Protein AF-A0A660R080-F1 (afdb_monomer)

Radius of gyration: 17.7 Å; Cα contacts (8 Å, |Δi|>4): 284; chains: 1; bounding box: 42×31×56 Å

Nearest PDB structures (foldseek):
  6bxg-assembly1_A  TM=9.290E-01  e=2.307E-07  Vibrio cholerae O1 biovar El Tor str. N16961
  6iqr-assembly1_A  TM=6.187E-01  e=1.259E-06  Escherichia coli K-12
  5wql-assembly2_C  TM=5.593E-01  e=8.637E-07  Escherichia coli K-12
  5wql-assembly1_D  TM=5.678E-01  e=1.043E-06  Escherichia coli K-12
  6iqr-assembly2_B  TM=6.204E-01  e=3.443E-06  Escherichia coli K-12

Solvent-accessible surface area (backbone atoms only — not comparable to full-atom values): 8749 Å² total; per-residue (Å²): 120,71,96,73,52,88,49,67,72,56,44,54,50,51,39,40,58,57,19,55,61,34,85,80,46,54,66,67,52,45,54,54,29,71,68,46,90,48,69,70,58,23,50,47,22,50,52,28,29,37,77,49,46,76,36,15,43,34,62,46,69,45,70,54,97,84,32,32,38,25,29,69,41,64,40,80,57,2,29,41,47,69,59,72,78,66,55,67,66,29,28,42,50,25,35,34,45,85,87,71,50,74,48,72,32,65,73,52,56,66,73,58,51,50,57,68,57,28,60,64,68,76,42,62,34,32,35,34,31,36,40,69,53,94,54,94,89,50,74,68,47,75,49,78,44,74,30,49,22,26,41,41,61,66,78,78,82,129

Sequence (158 aa):
MLNEENDPAKRMNLIRVMGRNVRIDTLSTLDWAMGMEDPEEQRAALDAINQNALVGIGARIQTDETGLPKIVDTTILSAIASTGMAEPGDYISGMVNSDGSTTYFKDLPVRQIVQFLHGQPGTEIRLLMERAPTEGDTEPYSFDVPVLRSMIIMQPPF

Structure (mmCIF, N/CA/C/O backbone):
data_AF-A0A660R080-F1
#
_entry.id   AF-A0A660R080-F1
#
loop_
_atom_site.group_PDB
_atom_site.id
_atom_site.type_symbol
_atom_site.label_atom_id
_atom_site.label_alt_id
_atom_site.label_comp_id
_atom_site.label_asym_id
_atom_site.label_entity_id
_atom_site.label_seq_id
_atom_site.pdbx_PDB_ins_code
_atom_site.Cartn_x
_atom_site.Cartn_y
_atom_site.Cartn_z
_atom_site.occupancy
_atom_site.B_iso_or_equiv
_atom_site.auth_seq_id
_atom_site.auth_comp_id
_atom_site.auth_asym_id
_atom_site.auth_atom_id
_atom_site.pdbx_PDB_model_num
ATOM 1 N N . MET A 1 1 ? 20.375 -18.360 -16.690 1.00 54.34 1 MET A N 1
ATOM 2 C CA . MET A 1 1 ? 19.232 -17.872 -17.501 1.00 54.34 1 MET A CA 1
ATOM 3 C C . MET A 1 1 ? 19.341 -16.406 -17.924 1.00 54.34 1 MET A C 1
ATOM 5 O O . MET A 1 1 ? 19.268 -16.191 -19.120 1.00 54.34 1 MET A O 1
ATOM 9 N N . LEU A 1 2 ? 19.525 -15.409 -17.041 1.00 54.91 2 LEU A N 1
ATOM 10 C CA . LEU A 1 2 ? 19.816 -14.017 -17.472 1.00 54.91 2 LEU A CA 1
ATOM 11 C C . LEU A 1 2 ? 21.316 -13.761 -17.684 1.00 54.91 2 LEU A C 1
ATOM 13 O O . LEU A 1 2 ? 21.703 -13.252 -18.727 1.00 54.91 2 LEU A O 1
ATOM 17 N N . ASN A 1 3 ? 22.161 -14.239 -16.765 1.00 54.25 3 ASN A N 1
ATOM 18 C CA . ASN A 1 3 ? 23.625 -14.062 -16.813 1.00 54.25 3 ASN A CA 1
ATOM 19 C C . ASN A 1 3 ? 24.344 -14.858 -17.924 1.00 54.25 3 ASN A C 1
ATOM 21 O O . ASN A 1 3 ? 25.564 -14.806 -18.022 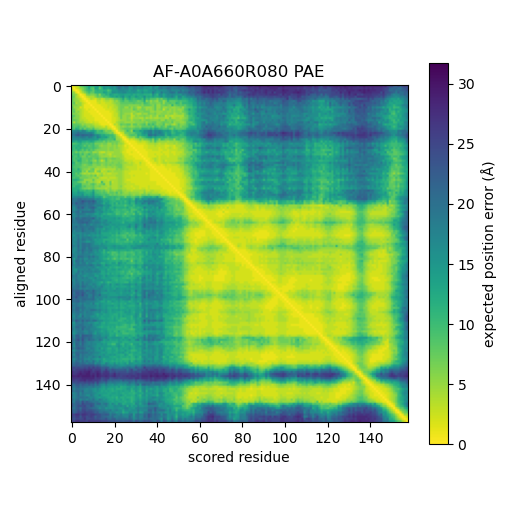1.00 54.25 3 ASN A O 1
ATOM 25 N N . GLU A 1 4 ? 23.613 -15.627 -18.731 1.00 60.22 4 GLU A N 1
ATOM 26 C CA . GLU A 1 4 ? 24.164 -16.462 -19.812 1.00 60.22 4 GLU A CA 1
ATOM 27 C C . GLU A 1 4 ? 23.803 -15.926 -21.207 1.0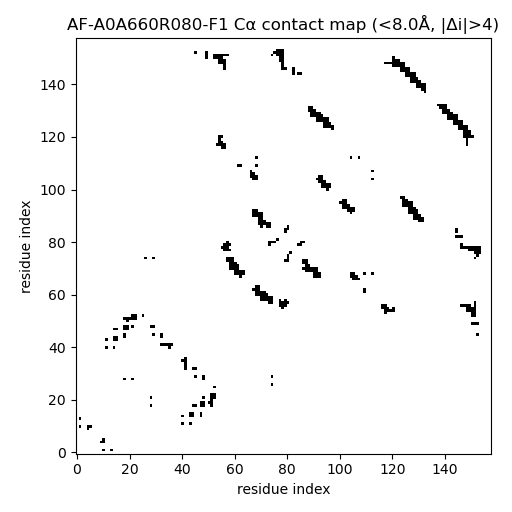0 60.22 4 GLU A C 1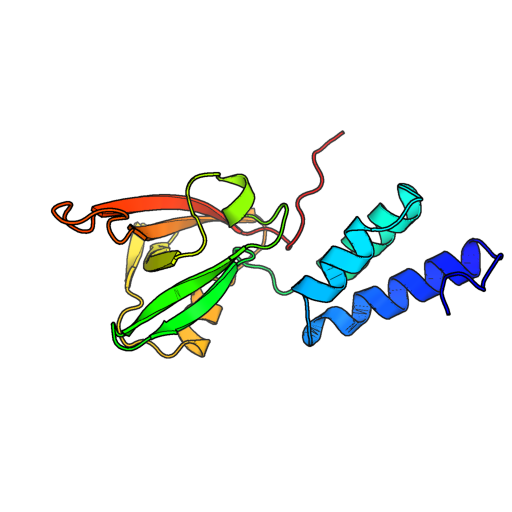
ATOM 29 O O . GLU A 1 4 ? 24.328 -16.419 -22.204 1.00 60.22 4 GLU A O 1
ATOM 34 N N . GLU A 1 5 ? 22.912 -14.931 -21.293 1.00 66.94 5 GLU A N 1
ATOM 35 C CA . GLU A 1 5 ? 22.494 -14.325 -22.557 1.00 66.94 5 GLU A CA 1
ATOM 36 C C . GLU A 1 5 ? 23.274 -13.027 -22.782 1.00 66.94 5 GLU A C 1
ATOM 38 O O . GLU A 1 5 ? 23.113 -12.058 -22.047 1.00 66.94 5 GLU A O 1
ATOM 43 N N . ASN A 1 6 ? 24.139 -13.013 -23.796 1.00 73.50 6 ASN A N 1
ATOM 44 C CA . ASN A 1 6 ? 24.990 -11.863 -24.117 1.00 73.50 6 ASN A CA 1
ATOM 45 C C . ASN A 1 6 ? 24.364 -10.939 -25.172 1.00 73.50 6 ASN A C 1
ATOM 47 O O . ASN A 1 6 ? 24.914 -9.876 -25.448 1.00 73.50 6 ASN A O 1
ATOM 51 N N . ASP A 1 7 ? 23.241 -11.336 -25.779 1.00 81.25 7 ASP A N 1
ATOM 52 C CA . ASP A 1 7 ? 22.499 -10.511 -26.730 1.00 81.25 7 ASP A CA 1
ATOM 53 C C . ASP A 1 7 ? 21.581 -9.519 -25.981 1.00 81.25 7 ASP A C 1
ATOM 55 O O . ASP A 1 7 ? 20.610 -9.947 -25.339 1.00 81.25 7 ASP A O 1
ATOM 59 N N . PRO A 1 8 ? 21.828 -8.196 -26.083 1.00 77.12 8 PRO A N 1
ATOM 60 C CA . PRO A 1 8 ? 21.035 -7.181 -25.387 1.00 77.12 8 PRO A CA 1
ATOM 61 C C . PRO A 1 8 ? 19.542 -7.235 -25.736 1.00 77.12 8 PRO A C 1
ATOM 63 O O . PRO A 1 8 ? 18.684 -7.032 -24.876 1.00 77.12 8 PRO A O 1
ATOM 66 N N . ALA A 1 9 ? 19.198 -7.561 -26.987 1.00 78.88 9 ALA A N 1
ATOM 67 C CA . ALA A 1 9 ? 17.805 -7.612 -27.421 1.00 78.88 9 ALA A CA 1
ATOM 68 C C . ALA A 1 9 ? 17.067 -8.817 -26.815 1.00 78.88 9 ALA A C 1
ATOM 70 O O . ALA A 1 9 ? 15.889 -8.718 -26.451 1.00 78.88 9 ALA A O 1
ATOM 71 N N . LYS A 1 10 ? 17.754 -9.955 -26.665 1.00 79.44 10 LYS A N 1
ATOM 72 C CA . LYS A 1 10 ? 17.184 -11.155 -26.034 1.00 79.44 10 LYS A CA 1
ATOM 73 C C . LYS A 1 10 ? 17.083 -11.013 -24.521 1.00 79.44 10 LYS A C 1
ATOM 75 O O . LYS A 1 10 ? 16.047 -11.389 -23.971 1.00 79.44 10 LYS A O 1
ATOM 80 N N . ARG A 1 11 ? 18.088 -10.415 -23.870 1.00 78.38 11 ARG A N 1
ATOM 81 C CA . ARG A 1 11 ? 18.036 -10.036 -22.447 1.00 78.38 11 ARG A CA 1
ATOM 82 C C . ARG A 1 11 ? 16.823 -9.163 -22.149 1.00 78.38 11 ARG A C 1
ATOM 84 O O . ARG A 1 11 ? 16.002 -9.520 -21.307 1.00 78.38 11 ARG A O 1
ATOM 91 N N . MET A 1 12 ? 16.628 -8.105 -22.932 1.00 74.38 12 MET A N 1
ATOM 92 C CA . MET A 1 12 ? 15.484 -7.202 -22.796 1.00 74.38 12 MET A CA 1
ATOM 93 C C . MET A 1 12 ? 14.135 -7.924 -22.955 1.00 74.38 12 MET A C 1
ATOM 95 O O . MET A 1 12 ? 13.175 -7.657 -22.229 1.00 74.38 12 MET A O 1
ATOM 99 N N . ASN A 1 13 ? 14.040 -8.873 -23.890 1.00 78.94 13 ASN A N 1
ATOM 100 C CA . ASN A 1 13 ? 12.820 -9.656 -24.073 1.00 78.94 13 ASN A CA 1
ATOM 101 C C . ASN A 1 13 ? 12.561 -10.612 -22.894 1.00 78.94 13 ASN A C 1
ATOM 103 O O . ASN A 1 13 ? 11.428 -10.711 -22.423 1.00 78.94 13 ASN A O 1
ATOM 107 N N . LEU A 1 14 ? 13.603 -11.272 -22.377 1.00 78.12 14 LEU A N 1
ATOM 108 C CA . LEU A 1 14 ? 13.515 -12.123 -21.187 1.00 78.12 14 LEU A CA 1
ATOM 109 C C . LEU A 1 14 ? 13.058 -11.329 -19.962 1.00 78.12 14 LEU A C 1
ATOM 111 O O . LEU A 1 14 ? 12.137 -11.767 -19.275 1.00 78.12 14 LEU A O 1
ATOM 115 N N . ILE A 1 15 ? 13.621 -10.139 -19.744 1.00 77.75 15 ILE A N 1
ATOM 116 C CA . ILE A 1 15 ? 13.232 -9.233 -18.656 1.00 77.75 15 ILE A CA 1
ATOM 117 C C . ILE A 1 15 ? 11.736 -8.912 -18.721 1.00 77.75 15 ILE A C 1
ATOM 119 O O . ILE A 1 15 ? 11.017 -9.058 -17.732 1.00 77.75 15 ILE A O 1
ATOM 123 N N . ARG A 1 16 ? 11.230 -8.553 -19.907 1.00 73.94 16 ARG A N 1
ATOM 124 C CA . ARG A 1 16 ? 9.804 -8.251 -20.109 1.00 73.94 16 ARG A CA 1
ATOM 125 C C . ARG A 1 16 ? 8.903 -9.458 -19.867 1.00 73.94 16 ARG A C 1
ATOM 127 O O . ARG A 1 16 ? 7.798 -9.298 -19.355 1.00 73.94 16 ARG A O 1
ATOM 134 N N . VAL A 1 17 ? 9.338 -10.658 -20.249 1.00 75.62 17 VAL A N 1
ATOM 135 C CA . VAL A 1 17 ? 8.576 -11.895 -20.016 1.00 75.62 17 VAL A CA 1
ATOM 136 C C . VAL A 1 17 ? 8.556 -12.255 -18.530 1.00 75.62 17 VAL A C 1
ATOM 138 O O . VAL A 1 17 ? 7.504 -12.633 -18.020 1.00 75.62 17 VAL A O 1
ATOM 141 N N . MET A 1 18 ? 9.674 -12.091 -17.820 1.00 71.75 18 MET A N 1
ATOM 142 C CA . MET A 1 18 ? 9.740 -12.318 -16.373 1.00 71.75 18 MET A CA 1
ATOM 143 C C . MET A 1 18 ? 8.864 -11.314 -15.613 1.00 71.75 18 MET A C 1
ATOM 145 O O . MET A 1 18 ? 8.016 -11.729 -14.824 1.00 71.75 18 MET A O 1
ATOM 149 N N . GLY A 1 19 ? 8.950 -10.022 -15.949 1.00 62.62 19 GLY A N 1
ATOM 150 C CA . GLY A 1 19 ? 8.115 -8.966 -15.361 1.00 62.62 19 GLY A CA 1
ATOM 151 C C . GLY A 1 19 ? 6.607 -9.111 -15.625 1.00 62.62 19 GLY A C 1
ATOM 152 O O . GLY A 1 19 ? 5.797 -8.531 -14.912 1.00 62.62 19 GLY A O 1
ATOM 153 N N . ARG A 1 20 ? 6.182 -9.926 -16.600 1.00 65.31 20 ARG A N 1
ATOM 154 C CA . ARG A 1 20 ? 4.753 -10.231 -16.827 1.00 65.31 20 ARG A CA 1
ATOM 155 C C . ARG A 1 20 ? 4.169 -11.237 -15.835 1.00 65.31 20 ARG A C 1
ATOM 157 O O . ARG A 1 20 ? 2.956 -11.259 -15.641 1.00 65.31 20 ARG A O 1
ATOM 164 N N . ASN A 1 21 ? 5.001 -12.055 -15.191 1.00 62.84 21 ASN A N 1
ATOM 165 C CA . ASN A 1 21 ? 4.554 -13.112 -14.276 1.00 62.84 21 ASN A CA 1
ATOM 166 C C . ASN A 1 21 ? 4.462 -12.663 -12.804 1.00 62.84 21 ASN A C 1
ATOM 168 O O . ASN A 1 21 ? 4.321 -13.494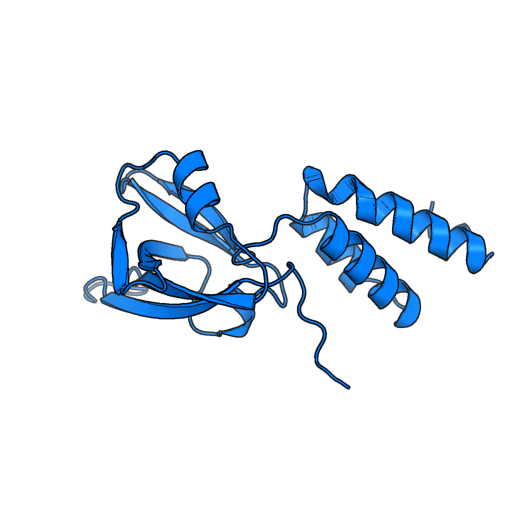 -11.911 1.00 62.84 21 ASN A O 1
ATOM 172 N N . VAL A 1 22 ? 4.452 -11.348 -12.557 1.00 58.31 22 VAL A N 1
ATOM 173 C CA . VAL A 1 22 ? 4.419 -10.682 -11.234 1.00 58.31 22 VAL A CA 1
ATOM 174 C C . VAL A 1 22 ? 3.269 -11.110 -10.320 1.00 58.31 22 VAL A C 1
ATOM 176 O O . VAL A 1 22 ? 3.323 -10.895 -9.116 1.00 58.31 22 VAL A O 1
ATOM 179 N N . ARG A 1 23 ? 2.234 -11.767 -10.853 1.00 49.44 23 ARG A N 1
ATOM 180 C CA . ARG A 1 23 ? 0.999 -12.106 -10.127 1.00 49.44 23 ARG A CA 1
ATOM 181 C C . ARG A 1 23 ? 1.179 -13.014 -8.902 1.00 49.44 23 ARG A C 1
ATOM 183 O O . ARG A 1 23 ? 0.221 -13.151 -8.148 1.00 49.44 23 ARG A O 1
ATOM 190 N N . ILE A 1 24 ? 2.333 -13.660 -8.729 1.00 47.03 24 ILE A N 1
ATOM 191 C CA . ILE A 1 24 ? 2.554 -14.671 -7.681 1.00 47.03 24 ILE A CA 1
ATOM 192 C C . ILE A 1 24 ? 3.444 -14.148 -6.547 1.00 47.03 24 ILE A C 1
ATOM 194 O O . ILE A 1 24 ? 3.218 -14.522 -5.400 1.00 47.03 24 ILE A O 1
ATOM 198 N N . ASP A 1 25 ? 4.408 -13.269 -6.834 1.00 57.12 25 ASP A N 1
ATOM 199 C CA . ASP A 1 25 ? 5.361 -12.793 -5.826 1.00 57.12 25 ASP A CA 1
ATOM 200 C C . ASP A 1 25 ? 5.938 -11.420 -6.198 1.00 57.12 25 ASP A C 1
ATOM 202 O O . ASP A 1 25 ? 7.058 -11.277 -6.702 1.00 57.12 25 ASP A O 1
ATOM 206 N N . THR A 1 26 ? 5.109 -10.390 -6.026 1.00 62.19 26 THR A N 1
ATOM 207 C CA . THR A 1 26 ? 5.438 -9.019 -6.415 1.00 62.19 26 THR A CA 1
ATOM 208 C C . THR A 1 26 ? 6.694 -8.503 -5.714 1.00 62.19 26 THR A C 1
ATOM 210 O O . THR A 1 26 ? 7.495 -7.842 -6.360 1.00 62.19 26 THR A O 1
ATOM 213 N N . LEU A 1 27 ? 6.907 -8.842 -4.435 1.00 63.19 27 LEU A N 1
ATOM 214 C CA . LEU A 1 27 ? 8.079 -8.403 -3.665 1.00 63.19 27 LEU A CA 1
ATOM 215 C C . LEU A 1 27 ? 9.374 -9.010 -4.217 1.00 63.19 27 LEU A C 1
ATOM 217 O O . LEU A 1 27 ? 10.261 -8.267 -4.623 1.00 63.19 27 LEU A O 1
ATOM 221 N N . SER A 1 28 ? 9.443 -10.336 -4.364 1.00 66.12 28 SER A N 1
ATOM 222 C CA . SER A 1 28 ? 10.636 -10.999 -4.913 1.00 66.12 28 SER A CA 1
ATOM 223 C C . SER A 1 28 ? 10.936 -10.580 -6.358 1.00 66.12 28 SER A C 1
ATOM 225 O O . SER A 1 28 ? 12.094 -10.504 -6.769 1.00 66.12 28 SER A O 1
ATOM 227 N N . THR A 1 29 ? 9.898 -10.282 -7.150 1.00 69.94 29 THR A N 1
ATOM 228 C CA . THR A 1 29 ? 10.079 -9.794 -8.528 1.00 69.94 29 THR A CA 1
ATOM 229 C C . THR A 1 29 ? 10.624 -8.362 -8.557 1.00 69.94 29 THR A C 1
ATOM 231 O O . THR A 1 29 ? 11.363 -7.995 -9.467 1.00 69.94 29 THR A O 1
ATOM 234 N N . LEU A 1 30 ? 10.297 -7.546 -7.558 1.00 70.19 30 LEU A N 1
ATOM 235 C CA . LEU A 1 30 ? 10.823 -6.189 -7.428 1.00 70.19 30 LEU A CA 1
ATOM 236 C C . LEU A 1 30 ? 12.257 -6.180 -6.928 1.00 70.19 30 LEU A C 1
ATOM 238 O O . LEU A 1 30 ? 13.071 -5.459 -7.495 1.00 70.19 30 LEU A O 1
ATOM 242 N N . ASP A 1 31 ? 12.584 -7.024 -5.951 1.00 71.12 31 ASP A N 1
ATOM 243 C CA . ASP A 1 31 ? 13.959 -7.197 -5.476 1.00 71.12 31 ASP A CA 1
ATOM 244 C C . ASP A 1 31 ? 14.884 -7.647 -6.613 1.00 71.12 31 ASP A C 1
ATOM 246 O O . ASP A 1 31 ? 15.992 -7.133 -6.767 1.00 71.12 31 ASP A O 1
ATOM 250 N N . TRP A 1 32 ? 14.402 -8.541 -7.483 1.00 79.62 32 TRP A N 1
ATOM 251 C CA . TRP A 1 32 ? 15.113 -8.926 -8.703 1.00 79.62 32 TRP A CA 1
ATOM 252 C C . TRP A 1 32 ? 15.365 -7.739 -9.647 1.00 79.62 32 TRP A C 1
ATOM 254 O O . TRP A 1 32 ? 16.487 -7.574 -10.123 1.00 79.62 32 TRP A O 1
ATOM 264 N N . ALA A 1 33 ? 14.354 -6.904 -9.909 1.00 78.94 33 ALA A N 1
ATOM 265 C CA . ALA A 1 33 ? 14.502 -5.729 -10.773 1.00 78.94 33 ALA A CA 1
ATOM 266 C C . ALA A 1 33 ? 15.428 -4.662 -10.160 1.00 78.94 33 ALA A C 1
ATOM 268 O O . ALA A 1 33 ? 16.232 -4.046 -10.858 1.00 78.94 33 ALA A O 1
ATOM 269 N N . MET A 1 34 ? 15.351 -4.468 -8.844 1.00 75.50 34 MET A N 1
ATOM 270 C CA . MET A 1 34 ? 16.204 -3.553 -8.084 1.00 75.50 34 MET A CA 1
ATOM 271 C C . MET A 1 34 ? 17.670 -4.013 -8.052 1.00 75.50 34 MET A C 1
ATOM 273 O O . MET A 1 34 ? 18.564 -3.175 -7.999 1.00 75.50 34 MET A O 1
ATOM 277 N N . GLY A 1 35 ? 17.922 -5.323 -8.129 1.00 78.12 35 GLY A N 1
ATOM 278 C CA . GLY A 1 35 ? 19.263 -5.915 -8.156 1.00 78.12 35 GLY A CA 1
ATOM 279 C C . GLY A 1 35 ? 19.968 -5.910 -9.520 1.00 78.12 35 GLY A C 1
ATOM 280 O O . GLY A 1 35 ? 21.047 -6.489 -9.631 1.00 78.12 35 GLY A O 1
ATOM 281 N N . MET A 1 36 ? 19.380 -5.313 -10.562 1.00 79.62 36 MET A N 1
ATOM 282 C CA . MET A 1 36 ? 19.990 -5.240 -11.896 1.00 79.62 36 MET A CA 1
ATOM 283 C C . MET A 1 36 ? 21.113 -4.195 -11.962 1.00 79.62 36 MET A C 1
ATOM 285 O O . MET A 1 36 ? 20.962 -3.082 -11.468 1.00 79.62 36 MET A O 1
ATOM 289 N N . GLU A 1 37 ? 22.226 -4.542 -12.617 1.00 80.56 37 GLU A N 1
ATOM 290 C CA . GLU A 1 37 ? 23.390 -3.652 -12.776 1.00 80.56 37 GLU A CA 1
ATOM 291 C C . GLU A 1 37 ? 23.187 -2.576 -13.857 1.00 80.56 37 GLU A C 1
ATOM 293 O O . GLU A 1 37 ? 23.757 -1.490 -13.764 1.00 80.56 37 GLU A O 1
ATOM 298 N N . ASP A 1 38 ? 22.385 -2.873 -14.885 1.00 80.44 38 ASP A N 1
ATOM 299 C CA . ASP A 1 38 ? 22.117 -1.971 -16.006 1.00 80.44 38 ASP A CA 1
ATOM 300 C C . ASP A 1 38 ? 20.859 -1.116 -15.732 1.00 80.44 38 ASP A C 1
ATOM 302 O O . ASP A 1 38 ? 19.759 -1.669 -15.598 1.00 80.44 38 ASP A O 1
ATOM 306 N N . PRO A 1 39 ? 20.978 0.227 -15.683 1.00 75.81 39 PRO A N 1
ATOM 307 C CA . PRO A 1 39 ? 19.846 1.122 -15.446 1.00 75.81 39 PRO A CA 1
ATOM 308 C C . PRO A 1 39 ? 18.720 1.022 -16.488 1.00 75.81 39 PRO A C 1
ATOM 310 O O . PRO A 1 39 ? 17.553 1.230 -16.144 1.00 75.81 39 PRO A O 1
ATOM 313 N N . GLU A 1 40 ? 19.025 0.718 -17.755 1.00 74.94 40 GLU A N 1
ATOM 314 C CA . GLU A 1 40 ? 17.994 0.570 -18.793 1.00 74.94 40 GLU A CA 1
ATOM 315 C C . GLU A 1 40 ? 17.208 -0.736 -18.623 1.00 74.94 40 GLU A C 1
ATOM 317 O O . GLU A 1 40 ? 15.987 -0.767 -18.805 1.00 74.94 40 GLU A O 1
ATOM 322 N N . GLU A 1 41 ? 17.889 -1.809 -18.224 1.00 78.00 41 GLU A N 1
ATOM 323 C CA . GLU A 1 41 ? 17.267 -3.102 -17.927 1.00 78.00 41 GLU A CA 1
ATOM 324 C C . GLU A 1 41 ? 16.424 -3.054 -16.667 1.00 78.00 41 GLU A C 1
ATOM 326 O O . GLU A 1 41 ? 15.281 -3.515 -16.681 1.00 78.00 41 GLU A O 1
ATOM 331 N N . GLN A 1 42 ? 16.957 -2.422 -15.621 1.00 78.19 42 GLN A N 1
ATOM 332 C CA . GLN A 1 42 ? 16.224 -2.124 -14.403 1.00 78.19 42 GLN A CA 1
ATOM 333 C C . GLN A 1 42 ? 14.938 -1.376 -14.750 1.00 78.19 42 GLN A C 1
ATOM 335 O O . GLN A 1 42 ? 13.846 -1.832 -14.421 1.00 78.19 42 GLN A O 1
ATOM 340 N N . ARG A 1 43 ? 15.028 -0.277 -15.505 1.00 71.94 43 ARG A N 1
ATOM 341 C CA . ARG A 1 43 ? 13.857 0.494 -15.936 1.00 71.94 43 ARG A CA 1
ATOM 342 C C . ARG A 1 43 ? 12.837 -0.355 -16.697 1.00 71.94 43 ARG A C 1
ATOM 344 O O . ARG A 1 43 ? 11.650 -0.301 -16.383 1.00 71.94 43 ARG A O 1
ATOM 351 N N . ALA A 1 44 ? 13.280 -1.169 -17.651 1.00 73.06 44 ALA A N 1
ATOM 352 C CA . ALA A 1 44 ? 12.390 -2.038 -18.416 1.00 73.06 44 ALA A CA 1
ATOM 353 C C . ALA A 1 44 ? 11.727 -3.133 -17.560 1.00 73.06 44 ALA A C 1
ATOM 355 O O . ALA A 1 44 ? 10.569 -3.483 -17.807 1.00 73.06 44 ALA A O 1
ATOM 356 N N . ALA A 1 45 ? 12.435 -3.661 -16.559 1.00 74.88 45 ALA A N 1
ATOM 357 C CA . ALA A 1 45 ? 11.900 -4.614 -15.595 1.00 74.88 45 ALA A CA 1
ATOM 358 C C . ALA A 1 45 ? 10.820 -3.962 -14.727 1.00 74.88 45 ALA A C 1
ATOM 360 O O . ALA A 1 45 ? 9.709 -4.480 -14.640 1.00 74.88 45 ALA A O 1
ATOM 361 N N . LEU A 1 46 ? 11.116 -2.791 -14.160 1.00 72.19 46 LEU A N 1
ATOM 362 C CA . LEU A 1 46 ? 10.193 -2.000 -13.345 1.00 72.19 46 LEU A CA 1
ATOM 363 C C . LEU A 1 46 ? 8.929 -1.611 -14.137 1.00 72.19 46 LEU A C 1
ATOM 365 O O . LEU A 1 46 ? 7.818 -1.753 -13.629 1.00 72.19 46 LEU A O 1
ATOM 369 N N . ASP A 1 47 ? 9.070 -1.206 -15.403 1.00 70.12 47 ASP A N 1
ATOM 370 C CA . ASP A 1 47 ? 7.939 -0.887 -16.286 1.00 70.12 47 ASP A CA 1
ATOM 371 C C . ASP A 1 47 ? 7.084 -2.126 -16.598 1.00 70.12 47 ASP A C 1
ATOM 373 O O . ASP A 1 47 ? 5.852 -2.067 -16.554 1.00 70.12 47 ASP A O 1
ATOM 377 N N . ALA A 1 48 ? 7.716 -3.269 -16.886 1.00 70.56 48 ALA A N 1
ATOM 378 C CA . ALA A 1 48 ? 7.009 -4.529 -17.117 1.00 70.56 48 ALA A CA 1
ATOM 379 C C . ALA A 1 48 ? 6.271 -5.004 -15.857 1.00 70.56 48 ALA A C 1
ATOM 381 O O . ALA A 1 48 ? 5.145 -5.499 -15.960 1.00 70.56 48 ALA A O 1
ATOM 382 N N . ILE A 1 49 ? 6.874 -4.805 -14.683 1.00 69.12 49 ILE A N 1
ATOM 383 C CA . ILE A 1 49 ? 6.252 -5.096 -13.395 1.00 69.12 49 ILE A CA 1
ATOM 384 C C . ILE A 1 49 ? 5.050 -4.185 -13.180 1.00 69.12 49 ILE A C 1
ATOM 386 O O . ILE A 1 49 ? 3.957 -4.686 -12.944 1.00 69.12 49 ILE A O 1
ATOM 390 N N . ASN A 1 50 ? 5.206 -2.875 -13.360 1.00 66.00 50 ASN A N 1
ATOM 391 C CA . ASN A 1 50 ? 4.135 -1.890 -13.214 1.00 66.00 50 ASN A CA 1
ATOM 392 C C . ASN A 1 50 ? 2.930 -2.163 -14.130 1.00 66.00 50 ASN A C 1
ATOM 394 O O . ASN A 1 50 ? 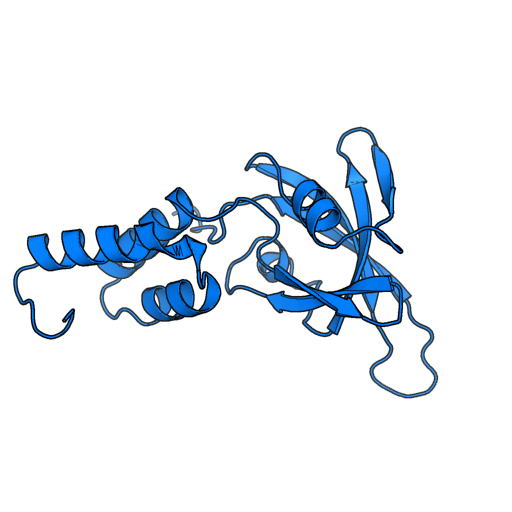1.791 -2.021 -13.695 1.00 66.00 50 ASN A O 1
ATOM 398 N N . GLN A 1 51 ? 3.155 -2.612 -15.370 1.00 66.38 51 GLN A N 1
ATOM 399 C CA . GLN A 1 51 ? 2.076 -2.972 -16.304 1.00 66.38 51 GLN A CA 1
ATOM 400 C C . GLN A 1 51 ? 1.240 -4.178 -15.849 1.00 66.38 51 GLN A C 1
ATOM 402 O O . GLN A 1 51 ? 0.107 -4.342 -16.302 1.00 66.38 51 GLN A O 1
ATOM 407 N N . ASN A 1 52 ? 1.798 -5.044 -15.001 1.00 62.88 52 ASN A N 1
ATOM 408 C CA . ASN A 1 52 ? 1.165 -6.292 -14.561 1.00 62.88 52 ASN A CA 1
ATOM 409 C C . ASN A 1 52 ? 0.860 -6.319 -13.056 1.00 62.88 52 ASN A C 1
ATOM 411 O O . ASN A 1 52 ? 0.157 -7.216 -12.583 1.00 62.88 52 ASN A O 1
ATOM 415 N N . ALA A 1 53 ? 1.375 -5.338 -12.323 1.00 61.22 53 ALA A N 1
ATOM 416 C CA . ALA A 1 53 ? 1.164 -5.096 -10.915 1.00 61.22 53 ALA A CA 1
ATOM 417 C C . ALA A 1 53 ? -0.252 -4.575 -10.644 1.00 61.22 53 ALA A C 1
ATOM 419 O O . ALA A 1 53 ? -0.788 -3.739 -11.370 1.00 61.22 53 ALA A O 1
ATOM 420 N N . LEU A 1 54 ? -0.853 -5.050 -9.554 1.00 59.41 54 LEU A N 1
ATOM 421 C CA . LEU A 1 54 ? -2.095 -4.482 -9.041 1.00 59.41 54 LEU A CA 1
ATOM 422 C C . LEU A 1 54 ? -1.820 -3.062 -8.526 1.00 59.41 54 LEU A C 1
ATOM 424 O O . LEU A 1 54 ? -0.898 -2.845 -7.742 1.00 59.41 54 LEU A O 1
ATOM 428 N N . VAL A 1 55 ? -2.620 -2.100 -8.984 1.00 65.00 55 VAL A N 1
ATOM 429 C CA . VAL A 1 55 ? -2.551 -0.700 -8.548 1.00 65.00 55 VAL A CA 1
ATOM 430 C C . VAL A 1 55 ? -3.132 -0.600 -7.144 1.00 65.00 55 VAL A C 1
ATOM 432 O O . VAL A 1 55 ? -4.281 -0.982 -6.914 1.00 65.00 55 VAL A O 1
ATOM 435 N N . GLY A 1 56 ? -2.359 -0.061 -6.208 1.00 72.12 56 GLY A N 1
ATOM 436 C CA . GLY A 1 56 ? -2.753 0.016 -4.809 1.00 72.12 56 GLY A CA 1
ATOM 437 C C . GLY A 1 56 ? -1.786 0.855 -3.992 1.00 72.12 56 GLY A C 1
ATOM 438 O O . GLY A 1 56 ? -1.176 1.792 -4.500 1.00 72.12 56 GLY A O 1
ATOM 439 N N . ILE A 1 57 ? -1.652 0.509 -2.714 1.00 75.06 57 ILE A N 1
ATOM 440 C CA . ILE A 1 57 ? -0.780 1.233 -1.780 1.00 75.06 57 ILE A CA 1
ATOM 441 C C . ILE A 1 57 ? 0.650 0.663 -1.726 1.00 75.06 57 ILE A C 1
ATOM 443 O O . ILE A 1 57 ? 1.541 1.316 -1.200 1.00 75.06 57 ILE A O 1
ATOM 447 N N . GLY A 1 58 ? 0.872 -0.540 -2.276 1.00 79.69 58 GLY A N 1
ATOM 448 C CA . GLY A 1 58 ? 2.165 -1.240 -2.275 1.00 79.69 58 GLY A CA 1
ATOM 449 C C . GLY A 1 58 ? 2.636 -1.707 -0.890 1.00 79.69 58 GLY A C 1
ATOM 450 O O . GLY A 1 58 ? 3.823 -1.667 -0.582 1.00 79.69 58 GLY A O 1
ATOM 451 N N . ALA A 1 59 ? 1.696 -2.178 -0.067 1.00 83.25 59 ALA A N 1
ATOM 452 C CA . ALA A 1 59 ? 1.969 -2.889 1.179 1.00 83.25 59 ALA A CA 1
ATOM 453 C C . ALA A 1 59 ? 1.458 -4.328 1.106 1.00 83.25 59 ALA A C 1
ATOM 455 O O . ALA A 1 59 ? 0.408 -4.606 0.519 1.00 83.25 59 ALA A O 1
ATOM 456 N N . ARG A 1 60 ? 2.167 -5.229 1.784 1.00 84.06 60 ARG A N 1
ATOM 457 C CA . ARG A 1 60 ? 1.662 -6.551 2.138 1.00 84.06 60 ARG A CA 1
ATOM 458 C C . ARG A 1 60 ? 0.946 -6.447 3.478 1.00 84.06 60 ARG A C 1
ATOM 460 O O . ARG A 1 60 ? 1.548 -6.032 4.466 1.00 84.06 60 ARG A O 1
ATOM 467 N N . ILE A 1 61 ? -0.320 -6.855 3.507 1.00 86.88 61 ILE A N 1
ATOM 468 C CA . ILE A 1 61 ? -1.152 -6.810 4.712 1.00 86.88 61 ILE A CA 1
ATOM 469 C C . ILE A 1 61 ? -1.577 -8.204 5.164 1.00 86.88 61 ILE A C 1
ATOM 471 O O . ILE A 1 61 ? -1.755 -9.109 4.347 1.00 86.88 61 ILE A O 1
ATOM 475 N N . GLN A 1 62 ? -1.784 -8.355 6.466 1.00 87.62 62 GLN A N 1
ATOM 476 C CA . GLN A 1 62 ? -2.335 -9.553 7.086 1.00 87.62 62 GLN A CA 1
ATOM 477 C C . GLN A 1 62 ? -3.276 -9.148 8.218 1.00 87.62 62 GLN A C 1
ATOM 479 O O . GLN A 1 62 ? -2.959 -8.249 8.983 1.00 87.62 62 GLN A O 1
ATOM 484 N N . THR A 1 63 ? -4.422 -9.810 8.340 1.00 88.06 63 THR A N 1
ATOM 485 C CA . THR A 1 63 ? -5.307 -9.624 9.498 1.00 88.06 63 THR A CA 1
ATOM 486 C C . THR A 1 63 ? -4.899 -10.573 10.617 1.00 88.06 63 THR A C 1
ATOM 488 O O . THR A 1 63 ? -4.628 -11.748 10.354 1.00 88.06 63 THR A O 1
ATOM 491 N N . ASP A 1 64 ? -4.867 -10.069 11.846 1.00 85.81 64 ASP A N 1
ATOM 492 C CA . ASP A 1 64 ? -4.633 -10.856 13.057 1.00 85.81 64 ASP A CA 1
ATOM 493 C C . ASP A 1 64 ? -5.873 -10.874 13.973 1.00 85.81 64 ASP A C 1
ATOM 495 O O . ASP A 1 64 ? -6.982 -10.534 13.555 1.00 85.81 64 ASP A O 1
ATOM 499 N N . GLU A 1 65 ? -5.700 -11.316 15.220 1.00 85.62 65 GLU A N 1
ATOM 500 C CA . GLU A 1 65 ? -6.774 -11.459 16.212 1.00 85.62 65 GLU A CA 1
ATOM 501 C C . GLU A 1 65 ? -7.474 -10.134 16.562 1.00 85.62 65 GLU A C 1
ATOM 503 O O . GLU A 1 65 ? -8.586 -10.151 17.085 1.00 85.62 65 GLU A O 1
ATOM 508 N N . THR A 1 66 ? -6.866 -8.984 16.246 1.00 83.56 66 THR A N 1
ATOM 509 C CA . THR A 1 66 ? -7.484 -7.662 16.445 1.00 83.56 66 THR A CA 1
ATOM 510 C C . THR A 1 66 ? -8.617 -7.379 15.454 1.00 83.56 66 THR A C 1
ATOM 512 O O . THR A 1 66 ? -9.402 -6.450 15.661 1.00 83.56 66 THR A O 1
ATOM 515 N N . GLY A 1 67 ? -8.700 -8.158 14.368 1.00 85.50 67 GLY A N 1
ATOM 516 C CA . GLY A 1 67 ? -9.637 -7.931 13.270 1.00 85.50 67 GLY A CA 1
ATOM 517 C C . GLY A 1 67 ? -9.231 -6.778 12.346 1.00 85.50 67 GLY A C 1
ATOM 518 O O . GLY A 1 67 ? -9.992 -6.440 11.438 1.00 85.50 67 GLY A O 1
ATOM 519 N N . LEU A 1 68 ? -8.049 -6.181 12.546 1.00 90.94 68 LEU A N 1
ATOM 520 C CA . LEU A 1 68 ? -7.502 -5.119 11.704 1.00 90.94 68 LEU A CA 1
ATOM 521 C C . LEU A 1 68 ? -6.423 -5.650 10.745 1.00 90.94 68 LEU A C 1
ATOM 523 O O . LEU A 1 68 ? -5.659 -6.552 11.096 1.00 90.94 68 LEU A O 1
ATOM 527 N N . PRO A 1 69 ? -6.329 -5.106 9.521 1.00 91.50 69 PRO A N 1
ATOM 528 C CA . PRO A 1 69 ? -5.225 -5.395 8.614 1.00 91.50 69 PRO A CA 1
ATOM 529 C C . PRO A 1 69 ? -3.936 -4.718 9.103 1.00 91.50 69 PRO A C 1
ATOM 531 O O . PRO A 1 69 ? -3.832 -3.495 9.151 1.00 91.50 69 PRO A O 1
ATOM 534 N N . LYS A 1 70 ? -2.930 -5.527 9.414 1.00 91.81 70 LYS A N 1
ATOM 535 C CA . LYS A 1 70 ? -1.581 -5.114 9.791 1.00 91.81 70 LYS A CA 1
ATOM 536 C C . LYS A 1 70 ? -0.658 -5.090 8.580 1.00 91.81 70 LYS A C 1
ATOM 538 O O . LYS A 1 70 ? -0.659 -6.035 7.789 1.00 91.81 70 LYS A O 1
ATOM 543 N N . ILE A 1 71 ? 0.162 -4.052 8.449 1.00 90.56 71 ILE A N 1
ATOM 544 C CA . ILE A 1 71 ? 1.248 -3.990 7.470 1.00 90.56 71 ILE A CA 1
ATOM 545 C C . ILE A 1 71 ? 2.343 -4.956 7.916 1.00 90.56 71 ILE A C 1
ATOM 547 O O . ILE A 1 71 ? 2.969 -4.779 8.958 1.00 90.56 71 ILE A O 1
ATOM 551 N N . VAL A 1 72 ? 2.572 -5.990 7.113 1.00 88.88 72 VAL A N 1
ATOM 552 C CA . VAL A 1 72 ? 3.658 -6.955 7.322 1.00 88.88 72 VAL A CA 1
ATOM 553 C C . VAL A 1 72 ? 4.933 -6.464 6.656 1.00 88.88 72 VAL A C 1
ATOM 555 O O . VAL A 1 72 ? 6.023 -6.695 7.165 1.00 88.88 72 VAL A O 1
ATOM 558 N N . ASP A 1 73 ? 4.791 -5.827 5.495 1.00 83.25 73 ASP A N 1
ATOM 559 C CA . ASP A 1 73 ? 5.916 -5.367 4.694 1.00 83.25 73 ASP A CA 1
ATOM 560 C C . ASP A 1 73 ? 5.483 -4.256 3.738 1.00 83.25 73 ASP A C 1
ATOM 562 O O . ASP A 1 73 ? 4.318 -4.213 3.321 1.00 83.25 73 ASP A O 1
ATOM 566 N N . THR A 1 74 ? 6.415 -3.392 3.353 1.00 82.31 74 THR A N 1
ATOM 567 C CA . THR A 1 74 ? 6.187 -2.362 2.339 1.00 82.31 74 THR A CA 1
ATOM 568 C C . THR A 1 74 ? 7.137 -2.567 1.179 1.00 82.31 74 THR A C 1
ATOM 570 O O . THR A 1 74 ? 8.321 -2.850 1.324 1.00 82.31 74 THR A O 1
ATOM 573 N N . THR A 1 75 ? 6.601 -2.433 -0.024 1.00 74.94 75 THR A N 1
ATOM 574 C CA . THR A 1 75 ? 7.424 -2.493 -1.217 1.00 74.94 75 THR A CA 1
ATOM 575 C C . THR A 1 75 ? 8.272 -1.225 -1.322 1.00 74.94 75 THR A C 1
ATOM 577 O O . THR A 1 75 ? 7.759 -0.114 -1.157 1.00 74.94 75 THR A O 1
ATOM 580 N N . ILE A 1 76 ? 9.561 -1.371 -1.632 1.00 68.38 76 ILE A N 1
ATOM 581 C CA . ILE A 1 76 ? 10.469 -0.238 -1.851 1.00 68.38 76 ILE A CA 1
ATOM 582 C C . ILE A 1 76 ? 9.913 0.657 -2.974 1.00 68.38 76 ILE A C 1
ATOM 584 O O . ILE A 1 76 ? 9.503 0.158 -4.018 1.00 68.38 76 ILE A O 1
ATOM 588 N N . LEU A 1 77 ? 9.882 1.978 -2.750 1.00 69.94 77 LEU A N 1
ATOM 589 C CA . LEU A 1 77 ? 9.308 2.992 -3.663 1.00 69.94 77 LEU A CA 1
ATOM 590 C C . LEU A 1 77 ? 7.791 2.882 -3.921 1.00 69.94 77 LEU A C 1
ATOM 592 O O . LEU A 1 77 ? 7.273 3.524 -4.840 1.00 69.94 77 LEU A O 1
ATOM 596 N N . SER A 1 78 ? 7.068 2.107 -3.110 1.00 76.19 78 SER A N 1
ATOM 597 C CA . SER A 1 78 ? 5.605 2.083 -3.153 1.00 76.19 78 SER A CA 1
ATOM 598 C C . SER A 1 78 ? 4.973 3.386 -2.685 1.00 76.19 78 SER A C 1
ATOM 600 O O . SER A 1 78 ? 5.566 4.138 -1.915 1.00 76.19 78 SER A O 1
ATOM 602 N N . ALA A 1 79 ? 3.712 3.597 -3.074 1.00 80.69 79 ALA A N 1
ATOM 603 C CA . ALA A 1 79 ? 2.900 4.725 -2.630 1.00 80.69 79 ALA A CA 1
ATOM 604 C C . ALA A 1 79 ? 2.962 4.951 -1.113 1.00 80.69 79 ALA A C 1
ATOM 606 O O . ALA A 1 79 ? 3.163 6.078 -0.673 1.00 80.69 79 ALA A O 1
ATOM 607 N N . ILE A 1 80 ? 2.812 3.885 -0.320 1.00 84.19 80 ILE A N 1
ATOM 608 C CA . ILE A 1 80 ? 2.833 3.984 1.139 1.00 84.19 80 ILE A CA 1
ATOM 609 C C . ILE A 1 80 ? 4.246 4.207 1.685 1.00 84.19 80 ILE A C 1
ATOM 611 O O . ILE A 1 80 ? 4.420 5.062 2.551 1.00 84.19 80 ILE A O 1
ATOM 615 N N . ALA A 1 81 ? 5.264 3.521 1.150 1.00 82.81 81 ALA A N 1
ATOM 616 C CA . ALA A 1 81 ? 6.650 3.702 1.582 1.00 82.81 81 ALA A CA 1
ATOM 617 C C . ALA A 1 81 ? 7.159 5.121 1.280 1.00 82.81 81 ALA A C 1
ATOM 619 O O . ALA A 1 81 ? 7.851 5.716 2.101 1.00 82.81 81 ALA A O 1
ATOM 620 N N . SER A 1 82 ? 6.765 5.701 0.141 1.00 82.81 82 SER A N 1
ATOM 621 C CA . SER A 1 82 ? 7.122 7.069 -0.250 1.00 82.81 82 SER A CA 1
ATOM 622 C C . SER A 1 82 ? 6.573 8.145 0.687 1.00 82.81 82 SER A C 1
ATOM 624 O O . SER A 1 82 ? 7.101 9.254 0.686 1.00 82.81 82 SER A O 1
ATOM 626 N N . THR A 1 83 ? 5.548 7.846 1.494 1.00 85.00 83 THR A N 1
ATOM 627 C CA . THR A 1 83 ? 5.066 8.792 2.516 1.00 85.00 83 THR A CA 1
ATOM 628 C C . THR A 1 83 ? 6.052 8.944 3.672 1.00 85.00 83 THR A C 1
ATOM 630 O O . THR A 1 83 ? 6.081 9.991 4.310 1.00 85.00 83 THR A O 1
ATOM 633 N N . GLY A 1 84 ? 6.837 7.901 3.972 1.00 85.19 84 GLY A N 1
ATOM 634 C CA . GLY A 1 84 ? 7.681 7.833 5.167 1.00 85.19 84 GLY A CA 1
ATOM 635 C C . GLY A 1 84 ? 6.910 7.835 6.496 1.00 85.19 84 GLY A C 1
ATOM 636 O O . GLY A 1 84 ? 7.531 7.979 7.542 1.00 85.19 84 GLY A O 1
ATOM 637 N N . MET A 1 85 ? 5.576 7.713 6.471 1.00 89.00 85 MET A N 1
ATOM 638 C CA . MET A 1 85 ? 4.725 7.806 7.668 1.00 89.00 85 MET A CA 1
ATOM 639 C C . MET A 1 85 ? 4.311 6.442 8.222 1.00 89.00 85 MET A C 1
ATOM 641 O O . MET A 1 85 ? 4.018 6.331 9.408 1.00 89.00 85 MET A O 1
ATOM 645 N N . ALA A 1 86 ? 4.260 5.418 7.369 1.00 89.44 86 ALA A N 1
ATOM 646 C CA . ALA A 1 86 ? 3.824 4.076 7.734 1.00 89.44 86 ALA A CA 1
ATOM 647 C C . ALA A 1 86 ? 5.000 3.096 7.747 1.00 89.44 86 ALA A C 1
ATOM 649 O O . ALA A 1 86 ? 5.880 3.146 6.885 1.00 89.44 86 ALA A O 1
ATOM 650 N N . GLU A 1 87 ? 4.971 2.173 8.700 1.00 90.44 87 GLU A N 1
ATOM 651 C CA . GLU A 1 87 ? 6.024 1.192 8.941 1.00 90.44 87 GLU A CA 1
ATOM 652 C C . GLU A 1 87 ? 5.429 -0.221 9.081 1.00 90.44 87 GLU A C 1
ATOM 654 O O . GLU A 1 87 ? 4.258 -0.381 9.451 1.00 90.44 87 GLU A O 1
ATOM 659 N N . PRO A 1 88 ? 6.214 -1.279 8.803 1.00 89.75 88 PRO A N 1
ATOM 660 C CA . PRO A 1 88 ? 5.826 -2.636 9.160 1.00 89.75 88 PRO A CA 1
ATOM 661 C C . PRO A 1 88 ? 5.481 -2.731 10.649 1.00 89.75 88 PRO A C 1
ATOM 663 O O . PRO A 1 88 ? 6.270 -2.349 11.509 1.00 89.75 88 PRO A O 1
ATOM 666 N N . GLY A 1 89 ? 4.300 -3.261 10.955 1.00 90.06 89 GLY A N 1
ATOM 667 C CA . GLY A 1 89 ? 3.756 -3.300 12.310 1.00 90.06 89 GLY A CA 1
ATOM 668 C C . GLY A 1 89 ? 2.522 -2.425 12.514 1.00 90.06 89 GLY A C 1
ATOM 669 O O . GLY A 1 89 ? 1.723 -2.751 13.392 1.00 90.06 89 GLY A O 1
ATOM 670 N N . ASP A 1 90 ? 2.334 -1.393 11.690 1.00 92.06 90 ASP A N 1
ATOM 671 C CA . ASP A 1 90 ? 1.164 -0.517 11.758 1.00 92.06 90 ASP A CA 1
ATOM 672 C C . ASP A 1 90 ? -0.110 -1.220 11.284 1.00 92.06 90 ASP A C 1
ATOM 674 O O . ASP A 1 90 ? -0.082 -2.092 10.411 1.00 92.06 90 ASP A O 1
ATOM 678 N N . TYR A 1 91 ? -1.249 -0.796 11.819 1.00 93.75 91 TYR A N 1
ATOM 679 C CA . TYR A 1 91 ? -2.573 -1.274 11.436 1.00 93.75 91 TYR A CA 1
ATOM 680 C C . TYR A 1 91 ? -3.293 -0.236 10.581 1.00 93.75 91 TYR A C 1
ATOM 682 O O . TYR A 1 91 ? -3.177 0.962 10.821 1.00 93.75 91 TYR A O 1
ATOM 690 N N . ILE A 1 92 ? -4.070 -0.697 9.601 1.00 93.31 92 ILE A N 1
ATOM 691 C CA . ILE A 1 92 ? -4.922 0.151 8.761 1.00 93.31 92 ILE A CA 1
ATOM 692 C C . ILE A 1 92 ? -6.358 0.036 9.281 1.00 93.31 92 ILE A C 1
ATOM 694 O O . ILE A 1 92 ? -7.068 -0.924 8.980 1.00 93.31 92 ILE A O 1
ATOM 698 N N . SER A 1 93 ? -6.803 1.003 10.075 1.00 94.31 93 SER A N 1
ATOM 699 C CA . SER A 1 93 ? -8.141 0.990 10.677 1.00 94.31 93 SER A CA 1
ATOM 700 C C . SER A 1 93 ? -9.246 1.354 9.686 1.00 94.31 93 SER A C 1
ATOM 702 O O . SER A 1 93 ? -10.395 0.919 9.833 1.00 94.31 93 SER A O 1
ATOM 704 N N . GLY A 1 94 ? -8.903 2.084 8.625 1.00 94.56 94 GLY A N 1
ATOM 705 C CA . GLY A 1 94 ? -9.833 2.425 7.559 1.00 94.56 94 GLY A CA 1
ATOM 706 C C . GLY A 1 94 ? -9.241 3.334 6.492 1.00 94.56 94 GLY A C 1
ATOM 707 O O . GLY A 1 94 ? -8.030 3.532 6.399 1.00 94.56 94 GLY A O 1
ATOM 708 N N . MET A 1 95 ? -10.122 3.910 5.683 1.00 92.88 95 MET A N 1
ATOM 709 C CA . MET A 1 95 ? -9.775 4.926 4.698 1.00 92.88 95 MET A CA 1
ATOM 710 C C . MET A 1 95 ? -10.865 5.987 4.569 1.00 92.88 95 MET A C 1
ATOM 712 O O . MET A 1 95 ? -12.052 5.689 4.700 1.00 92.88 95 MET A O 1
ATOM 716 N N . VAL A 1 96 ? -10.458 7.209 4.248 1.00 91.56 96 VAL A N 1
ATOM 717 C CA . VAL A 1 96 ? -11.340 8.285 3.802 1.00 91.56 96 VAL A CA 1
ATOM 718 C C . VAL A 1 96 ? -11.301 8.323 2.278 1.00 91.56 96 VAL A C 1
ATOM 720 O O . VAL A 1 96 ? -10.239 8.467 1.664 1.00 91.56 96 VAL A O 1
ATOM 723 N N . ASN A 1 97 ? -12.471 8.151 1.675 1.00 83.00 97 ASN A N 1
ATOM 724 C CA . ASN A 1 97 ? -12.682 8.233 0.240 1.00 83.00 97 ASN A CA 1
ATOM 725 C C . ASN A 1 97 ? -12.656 9.695 -0.233 1.00 83.00 97 ASN A C 1
ATOM 727 O O . ASN A 1 97 ? -12.810 10.637 0.543 1.00 83.00 97 ASN A O 1
ATOM 731 N N . SER A 1 98 ? -12.528 9.887 -1.545 1.00 79.12 98 SER A N 1
ATOM 732 C CA . SER A 1 98 ? -12.544 11.208 -2.191 1.00 79.12 98 SER A CA 1
ATOM 733 C C . SER A 1 98 ? -13.843 11.997 -1.984 1.00 79.12 98 SER A C 1
ATOM 735 O O . SER A 1 98 ? -13.844 13.215 -2.129 1.00 79.12 98 SER A O 1
ATOM 7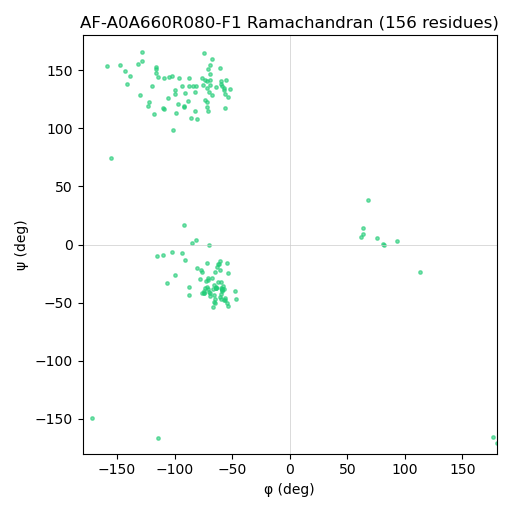37 N N . ASP A 1 99 ? -14.950 11.319 -1.675 1.00 81.88 99 ASP A N 1
ATOM 738 C CA . ASP A 1 99 ? -16.238 11.944 -1.347 1.00 81.88 99 ASP A CA 1
ATOM 739 C C . ASP A 1 99 ? -16.349 12.346 0.139 1.00 81.88 99 ASP A C 1
ATOM 741 O O . ASP A 1 99 ? -17.383 12.854 0.568 1.00 81.88 99 ASP A O 1
ATOM 745 N N . GLY A 1 100 ? -15.290 12.124 0.925 1.00 84.75 100 GLY A N 1
ATOM 746 C CA . GLY A 1 100 ? -15.244 12.379 2.362 1.00 84.75 100 GLY A CA 1
ATOM 747 C C . GLY A 1 100 ? -15.867 11.275 3.220 1.00 84.75 100 GLY A C 1
ATOM 748 O O . GLY A 1 100 ? -15.861 11.397 4.443 1.00 84.75 100 GLY A O 1
ATOM 749 N N . SER A 1 101 ? -16.393 10.200 2.622 1.00 88.31 101 SER A N 1
ATOM 750 C CA . SER A 1 101 ? -16.910 9.059 3.377 1.00 88.31 101 SER A CA 1
ATOM 751 C C . SER A 1 101 ? -15.774 8.225 3.970 1.00 88.31 101 SER A C 1
ATOM 753 O O . SER A 1 101 ? -14.751 7.989 3.325 1.00 88.31 101 SER A O 1
ATOM 755 N N . THR A 1 102 ? -15.968 7.733 5.192 1.00 92.44 102 THR A N 1
ATOM 756 C CA . THR A 1 102 ? -15.008 6.845 5.858 1.00 92.44 102 THR A CA 1
ATOM 757 C C . THR A 1 102 ? -15.459 5.397 5.745 1.00 92.44 102 THR A C 1
ATOM 759 O O . THR A 1 102 ? -16.593 5.060 6.081 1.00 92.44 102 THR A O 1
ATOM 762 N N . THR A 1 103 ? -14.556 4.526 5.306 1.00 93.00 103 THR A N 1
ATOM 763 C CA . THR A 1 103 ? -14.732 3.071 5.320 1.00 93.00 103 THR A CA 1
ATOM 764 C C . THR A 1 103 ? -13.804 2.472 6.367 1.00 93.00 103 THR A C 1
ATOM 766 O O . THR A 1 103 ? -12.588 2.576 6.236 1.00 93.00 103 THR A O 1
ATOM 769 N N . TYR A 1 104 ? -14.368 1.846 7.399 1.00 94.69 104 TYR A N 1
ATOM 770 C CA . TYR A 1 104 ? -13.600 1.136 8.425 1.00 94.69 104 TYR A CA 1
ATOM 771 C C . TYR A 1 104 ? -13.342 -0.309 8.004 1.00 94.69 104 TYR A C 1
ATOM 773 O O . TYR A 1 104 ? -14.200 -0.940 7.389 1.00 94.69 104 TYR A O 1
ATOM 781 N N . PHE A 1 105 ? -12.165 -0.832 8.343 1.00 94.12 105 PHE A N 1
ATOM 782 C CA . PHE A 1 105 ? -11.722 -2.162 7.914 1.00 94.12 105 PHE A CA 1
ATOM 783 C C . PHE A 1 105 ? -11.843 -3.245 8.978 1.00 94.12 105 PHE A C 1
ATOM 785 O O . PHE A 1 105 ? -11.635 -4.417 8.667 1.00 94.12 105 PHE A O 1
ATOM 792 N N . LYS A 1 106 ? -12.208 -2.876 10.207 1.00 93.31 106 LYS A N 1
ATOM 793 C CA . LYS A 1 106 ? -12.376 -3.830 11.298 1.00 93.31 106 LYS A CA 1
ATOM 794 C C . LYS A 1 106 ? -13.380 -4.924 10.932 1.00 93.31 106 LYS A C 1
ATOM 796 O O . LYS A 1 106 ? -14.477 -4.630 10.462 1.00 93.31 106 LYS A O 1
ATOM 801 N N . ASP A 1 107 ? -12.964 -6.170 11.140 1.00 90.94 107 ASP A N 1
ATOM 802 C CA . ASP A 1 107 ? -13.729 -7.396 10.879 1.00 90.94 107 ASP A CA 1
ATOM 803 C C . ASP A 1 107 ? -14.116 -7.617 9.404 1.00 90.94 107 ASP A C 1
ATOM 805 O O . ASP A 1 107 ? -14.828 -8.571 9.074 1.00 90.94 107 ASP A O 1
ATOM 809 N N . LEU A 1 108 ? -13.622 -6.780 8.482 1.00 90.50 108 LEU A N 1
ATOM 810 C CA . LEU A 1 108 ? -13.820 -7.005 7.059 1.00 90.50 108 LEU A CA 1
ATOM 811 C C . LEU A 1 108 ? -12.899 -8.127 6.557 1.00 90.50 108 LEU A C 1
ATOM 813 O O . LEU A 1 108 ? -11.732 -8.217 6.946 1.00 90.50 108 LEU A O 1
ATOM 817 N N . PRO A 1 109 ? -13.364 -8.964 5.614 1.00 88.00 109 PRO A N 1
ATOM 818 C CA . PRO A 1 109 ? -12.499 -9.930 4.957 1.00 88.00 109 PRO A CA 1
ATOM 819 C C . PRO A 1 109 ? -11.334 -9.235 4.240 1.00 88.00 109 PRO A C 1
ATOM 821 O O . PRO A 1 109 ? -11.551 -8.296 3.474 1.00 88.00 109 PRO A O 1
ATOM 824 N N . VAL A 1 110 ? -10.115 -9.774 4.370 1.00 82.25 110 VAL A N 1
ATOM 825 C CA . VAL A 1 110 ? -8.902 -9.253 3.696 1.00 82.25 110 VAL A CA 1
ATOM 826 C C . VAL A 1 110 ? -9.130 -8.986 2.208 1.00 82.25 110 VAL A C 1
ATOM 828 O O . VAL A 1 110 ? -8.692 -7.967 1.689 1.00 82.25 110 VAL A O 1
ATOM 831 N N . ARG A 1 111 ? -9.864 -9.861 1.504 1.00 81.44 111 ARG A N 1
ATOM 832 C CA . ARG A 1 111 ? -10.163 -9.662 0.074 1.00 81.44 111 ARG A CA 1
ATOM 833 C C . ARG A 1 111 ? -10.934 -8.371 -0.196 1.00 81.44 111 ARG A C 1
ATOM 835 O O . ARG A 1 111 ? -10.697 -7.737 -1.216 1.00 81.44 111 ARG A O 1
ATOM 842 N N . GLN A 1 112 ? -11.854 -8.007 0.691 1.00 84.31 112 GLN A N 1
ATOM 843 C CA . GLN A 1 112 ? -12.647 -6.789 0.574 1.00 84.31 112 GLN A CA 1
ATOM 844 C C . GLN A 1 112 ? -11.802 -5.557 0.914 1.00 84.31 112 GLN A C 1
ATOM 846 O O . GLN A 1 112 ? -11.839 -4.574 0.183 1.00 84.31 112 GLN A O 1
ATOM 851 N N . ILE A 1 113 ? -10.966 -5.644 1.952 1.00 86.00 113 ILE A N 1
ATOM 852 C CA . ILE A 1 113 ? -9.998 -4.595 2.308 1.00 86.00 113 ILE A CA 1
ATOM 853 C C . ILE A 1 113 ? -9.064 -4.311 1.125 1.00 86.00 113 ILE A C 1
ATOM 855 O O . ILE A 1 113 ? -8.901 -3.166 0.716 1.00 86.00 113 ILE A O 1
ATOM 859 N N . VAL A 1 114 ? -8.510 -5.357 0.507 1.00 83.56 114 VAL A N 1
ATOM 860 C CA . VAL A 1 114 ? -7.647 -5.231 -0.676 1.00 83.56 114 VAL A CA 1
ATOM 861 C C . VAL A 1 114 ? -8.374 -4.545 -1.836 1.00 83.56 114 VAL A C 1
ATOM 863 O O . VAL A 1 114 ? -7.771 -3.727 -2.522 1.00 83.56 114 VAL A O 1
ATOM 866 N N . GLN A 1 115 ? -9.667 -4.813 -2.050 1.00 83.00 115 GLN A N 1
ATOM 867 C CA . GLN A 1 115 ? -10.450 -4.116 -3.080 1.00 83.00 115 GLN A CA 1
ATOM 868 C C . GLN A 1 115 ? -10.599 -2.618 -2.800 1.00 83.00 115 GLN A C 1
ATOM 870 O O . GLN A 1 115 ? -10.555 -1.840 -3.746 1.00 83.00 115 GLN A O 1
ATOM 875 N N . PHE A 1 116 ? -10.747 -2.218 -1.534 1.00 85.38 116 PHE A N 1
ATOM 876 C CA . PHE A 1 116 ? -10.789 -0.806 -1.145 1.00 85.38 116 PHE A CA 1
ATOM 877 C C . PHE A 1 116 ? -9.427 -0.122 -1.273 1.00 85.38 116 PHE A C 1
ATOM 879 O O . PHE A 1 116 ? -9.346 1.032 -1.682 1.00 85.38 116 PHE A O 1
ATOM 886 N N . LEU A 1 117 ? -8.344 -0.820 -0.934 1.00 83.25 117 LEU A N 1
ATOM 887 C CA . LEU A 1 117 ? -6.988 -0.282 -1.047 1.00 83.25 117 LEU A CA 1
ATOM 888 C C . LEU A 1 117 ? -6.532 -0.186 -2.508 1.00 83.25 117 LEU A C 1
ATOM 890 O O . LEU A 1 117 ? -5.803 0.742 -2.869 1.00 83.25 117 LEU A O 1
ATOM 894 N N . HIS A 1 118 ? -7.007 -1.093 -3.361 1.00 80.50 118 HIS A N 1
ATOM 895 C CA . HIS A 1 118 ? -6.911 -0.947 -4.806 1.00 80.50 118 HIS A CA 1
ATOM 896 C C . HIS A 1 118 ? -7.805 0.186 -5.313 1.00 80.50 118 HIS A C 1
ATOM 898 O O . HIS A 1 118 ? -8.805 0.567 -4.711 1.00 80.50 118 HIS A O 1
ATOM 904 N N . GLY A 1 119 ? -7.434 0.751 -6.453 1.00 72.38 119 GLY A N 1
ATOM 905 C CA . GLY A 1 119 ? -8.208 1.815 -7.070 1.00 72.38 119 GLY A CA 1
ATOM 906 C C . GLY A 1 119 ? -7.573 2.291 -8.360 1.00 72.38 119 GLY A C 1
ATOM 907 O O . GLY A 1 119 ? -6.630 1.685 -8.868 1.00 72.38 119 GLY A O 1
ATOM 908 N N . GLN A 1 120 ? -8.106 3.380 -8.901 1.00 68.75 120 GLN A N 1
ATOM 909 C CA . GLN A 1 120 ? -7.531 3.983 -10.094 1.00 68.75 120 GLN A CA 1
ATOM 910 C C . GLN A 1 120 ? -6.160 4.606 -9.766 1.00 68.75 120 GLN A C 1
ATOM 912 O O . GLN A 1 120 ? -6.018 5.258 -8.726 1.00 68.75 120 GLN A O 1
ATOM 917 N N . PRO A 1 121 ? -5.144 4.428 -10.631 1.00 69.31 121 PRO A N 1
ATOM 918 C CA . PRO A 1 121 ? -3.882 5.146 -10.497 1.00 69.31 121 PRO A CA 1
ATOM 919 C C . PRO A 1 121 ? -4.115 6.657 -10.455 1.00 69.31 121 PRO A C 1
ATOM 921 O O . PRO A 1 121 ? -4.951 7.177 -11.190 1.00 69.31 121 PRO A O 1
ATOM 924 N N . GLY A 1 122 ? -3.359 7.360 -9.620 1.00 69.56 122 GLY A N 1
ATOM 925 C CA . GLY A 1 122 ? -3.439 8.812 -9.478 1.00 69.56 122 GLY A CA 1
ATOM 926 C C . GLY A 1 122 ? -4.577 9.304 -8.581 1.00 69.56 122 GLY A C 1
ATOM 927 O O . GLY A 1 122 ? -4.698 10.510 -8.393 1.00 69.56 122 GLY A O 1
ATOM 928 N N . THR A 1 123 ? -5.398 8.418 -8.000 1.00 78.06 123 THR A N 1
ATOM 929 C CA . THR A 1 123 ? -6.362 8.829 -6.963 1.00 78.06 123 THR A CA 1
ATOM 930 C C . THR A 1 123 ? -5.681 8.920 -5.607 1.00 78.06 123 THR A C 1
ATOM 932 O O . THR A 1 123 ? -5.013 7.972 -5.188 1.00 78.06 123 THR A O 1
ATOM 935 N N . GLU A 1 124 ? -5.887 10.029 -4.908 1.00 82.88 124 GLU A N 1
ATOM 936 C CA . GLU A 1 124 ? -5.466 10.187 -3.521 1.00 82.88 124 GLU A CA 1
ATOM 937 C C . GLU A 1 124 ? -6.520 9.601 -2.577 1.00 82.88 124 GLU A C 1
ATOM 939 O O . GLU A 1 124 ? -7.725 9.798 -2.757 1.00 82.88 124 GLU A O 1
ATOM 944 N N . ILE A 1 125 ? -6.053 8.874 -1.570 1.00 87.38 125 ILE A N 1
ATOM 945 C CA . ILE A 1 125 ? -6.851 8.433 -0.431 1.00 87.38 125 ILE A CA 1
ATOM 946 C C . ILE A 1 125 ? -6.148 8.816 0.855 1.00 87.38 125 ILE A C 1
ATOM 948 O O . ILE A 1 125 ? -4.931 8.979 0.883 1.00 87.38 125 ILE A O 1
ATOM 952 N N . ARG A 1 126 ? -6.908 8.897 1.941 1.00 92.62 126 ARG A N 1
ATOM 953 C CA . ARG A 1 126 ? -6.331 9.033 3.273 1.00 92.62 126 ARG A CA 1
ATOM 954 C C . ARG A 1 126 ? -6.551 7.744 4.033 1.00 92.62 126 ARG A C 1
ATOM 956 O O . ARG A 1 126 ? -7.694 7.355 4.242 1.00 92.62 126 ARG A O 1
ATOM 963 N N . LEU A 1 127 ? -5.478 7.068 4.407 1.00 93.19 127 LEU A N 1
ATOM 964 C CA . LEU A 1 127 ? -5.556 5.906 5.279 1.00 93.19 127 LEU A CA 1
ATOM 965 C C . LEU A 1 127 ? -5.658 6.374 6.724 1.00 93.19 127 LEU A C 1
ATOM 967 O O . LEU A 1 127 ? -4.942 7.286 7.128 1.00 93.19 127 LEU A O 1
ATOM 971 N N . LEU A 1 128 ? -6.543 5.732 7.475 1.00 94.62 128 LEU A N 1
ATOM 972 C CA . LEU A 1 128 ? -6.590 5.835 8.924 1.00 94.62 128 LEU A CA 1
ATOM 973 C C . LEU A 1 128 ? -5.716 4.706 9.463 1.00 94.62 128 LEU A C 1
ATOM 975 O O . LEU A 1 128 ? -5.971 3.534 9.174 1.00 94.62 128 LEU A O 1
ATOM 979 N N . MET A 1 129 ? -4.662 5.069 10.180 1.00 94.50 129 MET A N 1
ATOM 980 C CA . MET A 1 129 ? -3.647 4.150 10.675 1.00 94.50 129 MET A CA 1
ATOM 981 C C . MET A 1 129 ? -3.648 4.120 12.199 1.00 94.50 129 MET A C 1
ATOM 983 O O . MET A 1 129 ? -4.000 5.106 12.845 1.00 94.50 129 MET A O 1
ATOM 987 N N . GLU A 1 130 ? -3.217 3.002 12.771 1.00 92.88 130 GLU A N 1
ATOM 988 C CA . GLU A 1 130 ? -2.976 2.837 14.203 1.00 92.88 130 GLU A CA 1
ATOM 989 C C . GLU A 1 130 ? -1.587 2.234 14.409 1.00 92.88 130 GLU A C 1
ATOM 991 O O . GLU A 1 130 ? -1.256 1.203 13.818 1.00 92.88 130 GLU A O 1
ATOM 996 N N . ARG A 1 131 ? -0.771 2.862 15.258 1.00 90.06 131 ARG A N 1
ATOM 997 C CA . ARG A 1 131 ? 0.535 2.321 15.648 1.00 90.06 131 ARG A CA 1
ATOM 998 C C . ARG A 1 131 ? 0.460 1.787 17.066 1.00 90.06 131 ARG A C 1
ATOM 1000 O O . ARG A 1 131 ? 0.076 2.503 17.993 1.00 90.06 131 ARG A O 1
ATOM 1007 N N . ALA A 1 132 ? 0.851 0.525 17.229 1.00 81.81 132 ALA A N 1
ATOM 1008 C CA . ALA A 1 132 ? 1.060 -0.037 18.552 1.00 81.81 132 ALA A CA 1
ATOM 1009 C C . ALA A 1 132 ? 2.305 0.609 19.193 1.00 81.81 132 ALA A C 1
ATOM 1011 O O . ALA A 1 132 ? 3.296 0.846 18.499 1.00 81.81 132 ALA A O 1
ATOM 1012 N N . PRO A 1 133 ? 2.275 0.890 20.500 1.00 73.88 133 PRO A N 1
ATOM 1013 C CA . PRO A 1 133 ? 3.419 1.442 21.215 1.00 73.88 133 PRO A CA 1
ATOM 1014 C C . PRO A 1 133 ? 4.635 0.513 21.128 1.00 73.88 133 PRO A C 1
ATOM 1016 O O . PRO A 1 133 ? 4.521 -0.707 21.259 1.00 73.88 133 PRO A O 1
ATOM 1019 N N . THR A 1 134 ? 5.813 1.096 20.923 1.00 65.75 134 THR A N 1
ATOM 1020 C CA . THR A 1 134 ? 7.096 0.380 20.886 1.00 65.75 134 THR A CA 1
ATOM 1021 C C . THR A 1 134 ? 7.650 0.077 22.282 1.00 65.75 134 THR A C 1
ATOM 1023 O O . THR A 1 134 ? 8.445 -0.850 22.422 1.00 65.75 134 THR A O 1
ATOM 1026 N N . GLU A 1 135 ? 7.205 0.797 23.319 1.00 63.59 135 GLU A N 1
ATOM 1027 C CA . GLU A 1 135 ? 7.598 0.605 24.721 1.00 63.59 135 GLU A CA 1
ATOM 1028 C C . GLU A 1 135 ? 6.387 0.731 25.664 1.00 63.59 135 GLU A C 1
ATOM 1030 O O . GLU A 1 135 ? 5.453 1.496 25.412 1.00 63.59 135 GLU A O 1
ATOM 1035 N N . GLY A 1 136 ? 6.390 -0.060 26.744 1.00 53.38 136 GLY A N 1
ATOM 1036 C CA . GLY A 1 136 ? 5.283 -0.141 27.701 1.00 53.38 136 GLY A CA 1
ATOM 1037 C C . GLY A 1 136 ? 4.930 1.221 28.307 1.00 53.38 136 GLY A C 1
ATOM 1038 O O . GLY A 1 136 ? 5.828 1.945 28.721 1.00 53.38 136 GLY A O 1
ATOM 1039 N N . ASP A 1 137 ? 3.624 1.504 28.365 1.00 52.22 137 ASP A N 1
ATOM 1040 C CA . ASP A 1 137 ? 2.924 2.728 28.819 1.00 52.22 137 ASP A CA 1
ATOM 1041 C C . ASP A 1 137 ? 2.566 3.803 27.781 1.00 52.22 137 ASP A C 1
ATO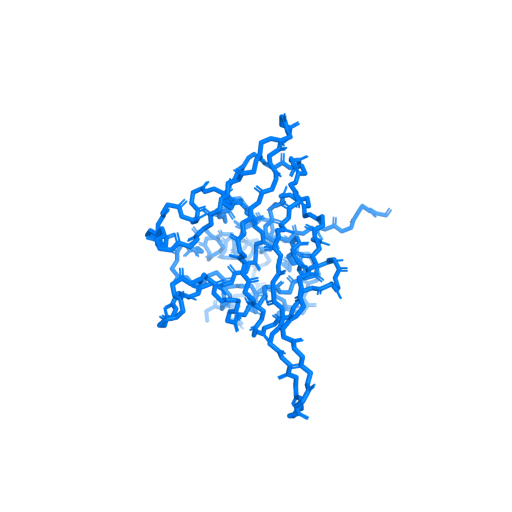M 1043 O O . ASP A 1 137 ? 1.945 4.802 28.145 1.00 52.22 137 ASP A O 1
ATOM 1047 N N . THR A 1 138 ? 2.819 3.608 26.484 1.00 62.88 138 THR A N 1
ATOM 1048 C CA . THR A 1 138 ? 2.164 4.465 25.472 1.00 62.88 138 THR A CA 1
ATOM 1049 C C . THR A 1 138 ? 0.847 3.850 25.004 1.00 62.88 138 THR A C 1
ATOM 1051 O O . THR A 1 138 ? 0.793 2.671 24.675 1.00 62.88 138 THR A O 1
ATOM 1054 N N . GLU A 1 139 ? -0.242 4.621 24.989 1.00 69.50 139 GLU A N 1
ATOM 1055 C CA . GLU A 1 139 ? -1.485 4.163 24.360 1.00 69.50 139 GLU A CA 1
ATOM 1056 C C . GLU A 1 139 ? -1.299 4.099 22.833 1.00 69.50 139 GLU A C 1
ATOM 1058 O O . GLU A 1 139 ? -0.562 4.921 22.274 1.00 69.50 139 GLU A O 1
ATOM 1063 N N . PRO A 1 140 ? -1.942 3.142 22.136 1.00 77.00 140 PRO A N 1
ATOM 1064 C CA . PRO A 1 140 ? -1.997 3.154 20.681 1.00 77.00 140 PRO A CA 1
ATOM 1065 C C . PRO A 1 140 ? -2.499 4.512 20.196 1.00 77.00 140 PRO A C 1
ATOM 1067 O O . PRO A 1 140 ? -3.494 5.026 20.709 1.00 77.00 140 PRO A O 1
ATOM 1070 N N . TYR A 1 141 ? -1.826 5.088 19.205 1.00 85.75 141 TYR A N 1
ATOM 1071 C CA . TYR A 1 141 ? -2.259 6.351 18.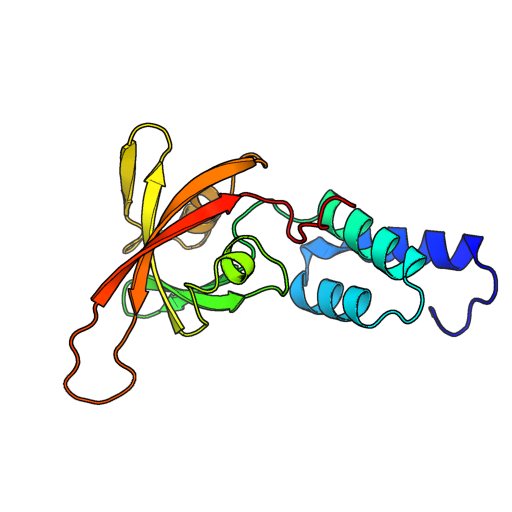622 1.00 85.75 141 TYR A CA 1
ATOM 1072 C C . TYR A 1 141 ? -2.676 6.156 17.172 1.00 85.75 141 TYR A C 1
ATOM 1074 O O . TYR A 1 141 ? -2.098 5.357 16.428 1.00 85.75 141 TYR A O 1
ATOM 1082 N N . SER A 1 142 ? -3.698 6.913 16.784 1.00 90.50 142 SER A N 1
ATOM 1083 C CA . SER A 1 142 ? -4.185 6.953 15.413 1.00 90.50 142 SER A CA 1
ATOM 1084 C C . SER A 1 142 ? -3.571 8.123 14.659 1.00 90.50 142 SER A C 1
ATOM 1086 O O . SER A 1 142 ? -3.381 9.206 15.218 1.00 90.50 142 SER A O 1
ATOM 1088 N N . PHE A 1 143 ? -3.275 7.914 13.383 1.00 93.56 143 PHE A N 1
ATOM 1089 C CA . PHE A 1 143 ? -2.740 8.943 12.502 1.00 93.56 143 PHE A CA 1
ATOM 1090 C C . PHE A 1 143 ? -3.231 8.740 11.071 1.00 93.56 143 PHE A C 1
ATOM 1092 O O . PHE A 1 143 ? -3.564 7.631 10.656 1.00 93.56 143 PHE A O 1
ATOM 1099 N N . ASP A 1 144 ? -3.264 9.830 10.315 1.00 92.62 144 ASP A N 1
ATOM 1100 C CA . ASP A 1 144 ? -3.738 9.830 8.939 1.00 92.62 144 ASP A CA 1
ATOM 1101 C C . ASP A 1 144 ? -2.550 9.801 7.976 1.00 92.62 144 ASP A C 1
ATOM 1103 O O . ASP A 1 144 ? -1.629 10.611 8.100 1.00 92.62 144 ASP A O 1
ATOM 1107 N N . VAL A 1 145 ? -2.594 8.923 6.973 1.00 90.81 145 VAL A N 1
ATOM 1108 C CA . VAL A 1 145 ? -1.557 8.835 5.936 1.00 90.81 145 VAL A CA 1
ATOM 1109 C C . VAL A 1 145 ? -2.169 9.143 4.568 1.00 90.81 145 VAL A C 1
ATOM 1111 O O . VAL A 1 145 ? -2.984 8.355 4.078 1.00 90.81 145 VAL A O 1
ATOM 1114 N N . PRO A 1 146 ? -1.815 10.270 3.924 1.00 89.69 146 PRO A N 1
ATOM 1115 C CA . PRO A 1 146 ? -2.212 10.532 2.548 1.00 89.69 146 PRO A CA 1
ATOM 1116 C C . PRO A 1 146 ? -1.426 9.609 1.615 1.00 89.69 146 PRO A C 1
ATOM 1118 O O . PRO A 1 146 ? -0.197 9.610 1.605 1.00 89.69 146 PRO A O 1
ATOM 1121 N N . VAL A 1 1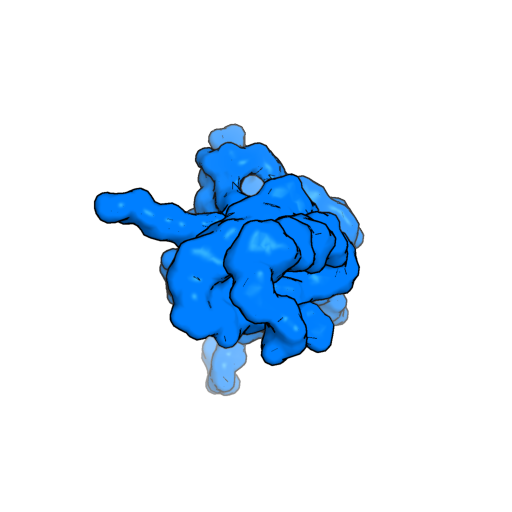47 ? -2.135 8.808 0.827 1.00 86.00 147 VAL A N 1
ATOM 1122 C CA . VAL A 1 147 ? -1.541 7.875 -0.127 1.00 86.00 147 VAL A CA 1
ATOM 1123 C C . VAL A 1 147 ? -2.087 8.172 -1.511 1.00 86.00 147 VAL A C 1
ATOM 1125 O O . VAL A 1 147 ? -3.284 8.041 -1.776 1.00 86.00 147 VAL A O 1
ATOM 1128 N N . LEU A 1 148 ? -1.188 8.525 -2.424 1.00 82.94 148 LEU A N 1
ATOM 1129 C CA . LEU A 1 148 ? -1.500 8.580 -3.843 1.00 82.94 148 LEU A CA 1
ATOM 1130 C C . LEU A 1 148 ? -1.421 7.162 -4.397 1.00 82.94 148 LEU A C 1
ATOM 1132 O O . LEU A 1 148 ? -0.325 6.623 -4.536 1.00 82.94 148 LEU A O 1
ATOM 1136 N N . ARG A 1 149 ? -2.565 6.548 -4.719 1.00 76.25 149 ARG A N 1
ATOM 1137 C CA . ARG A 1 149 ? -2.568 5.220 -5.342 1.00 76.25 149 ARG A CA 1
ATOM 1138 C C . ARG A 1 149 ? -1.739 5.282 -6.613 1.00 76.25 149 ARG A C 1
ATOM 1140 O O . ARG A 1 149 ? -2.078 6.004 -7.551 1.00 76.25 149 ARG A O 1
ATOM 1147 N N . SER A 1 150 ? -0.666 4.518 -6.652 1.00 65.06 150 SER A N 1
ATOM 1148 C CA . SER A 1 150 ? 0.239 4.490 -7.787 1.00 65.06 150 SER A CA 1
ATOM 1149 C C . SER A 1 150 ? 0.457 3.056 -8.236 1.00 65.06 150 SER A C 1
ATOM 1151 O O . SER A 1 150 ? 0.081 2.083 -7.572 1.00 65.06 150 SER A O 1
ATOM 1153 N N . MET A 1 151 ? 1.021 2.922 -9.433 1.00 58.28 151 MET A N 1
ATOM 1154 C CA . MET A 1 151 ? 1.667 1.666 -9.782 1.00 58.28 151 MET A CA 1
ATOM 1155 C C . MET A 1 151 ? 2.796 1.424 -8.778 1.00 58.28 151 MET A C 1
ATOM 1157 O O . MET A 1 151 ? 3.338 2.371 -8.212 1.00 58.28 151 MET A O 1
ATOM 1161 N N . ILE A 1 152 ? 3.111 0.155 -8.543 1.00 56.91 152 ILE A N 1
ATOM 1162 C CA . ILE A 1 152 ? 3.943 -0.288 -7.421 1.00 56.91 152 ILE A CA 1
ATOM 1163 C C . ILE A 1 152 ? 5.298 0.436 -7.337 1.00 56.91 152 ILE A C 1
ATOM 1165 O O . ILE A 1 152 ? 5.832 0.572 -6.241 1.00 56.91 152 ILE A O 1
ATOM 1169 N N . ILE A 1 153 ? 5.808 0.966 -8.451 1.00 51.84 153 ILE A N 1
ATOM 1170 C CA . ILE A 1 153 ? 6.976 1.845 -8.474 1.00 51.84 153 ILE A CA 1
ATOM 1171 C C . ILE A 1 153 ? 6.622 3.181 -9.123 1.00 51.84 153 ILE A C 1
ATOM 1173 O O . ILE A 1 153 ? 6.256 3.232 -10.303 1.00 51.84 153 ILE A O 1
ATOM 1177 N N . MET A 1 154 ? 6.829 4.272 -8.385 1.00 45.88 154 MET A N 1
ATOM 1178 C CA . MET A 1 154 ? 6.877 5.620 -8.949 1.00 45.88 154 MET A CA 1
ATOM 1179 C C . MET A 1 154 ? 8.302 5.908 -9.431 1.00 45.88 154 MET A C 1
ATOM 1181 O O . MET A 1 154 ? 9.207 6.088 -8.619 1.00 45.88 154 MET A O 1
ATOM 1185 N N . GLN A 1 155 ? 8.524 5.960 -10.748 1.00 41.00 155 GLN A N 1
ATOM 1186 C CA . GLN A 1 155 ? 9.749 6.582 -11.256 1.00 41.00 155 GLN A CA 1
ATOM 1187 C C . GLN A 1 155 ? 9.656 8.095 -11.018 1.00 41.00 155 GLN A C 1
ATOM 1189 O O . GLN A 1 155 ? 8.625 8.685 -11.361 1.00 41.00 155 GLN A O 1
ATOM 1194 N N . PRO A 1 156 ? 10.691 8.738 -10.452 1.00 31.56 156 PRO A N 1
ATOM 1195 C CA . PRO A 1 156 ? 10.717 10.190 -10.374 1.00 31.56 156 PRO A CA 1
ATOM 1196 C C . PRO A 1 156 ? 10.658 10.777 -11.795 1.00 31.56 156 PRO A C 1
ATOM 1198 O O . PRO A 1 156 ? 11.270 10.216 -12.714 1.00 31.56 156 PRO A O 1
ATOM 1201 N N . PRO A 1 157 ? 9.914 11.878 -12.013 1.00 35.75 157 PRO A N 1
ATOM 1202 C CA . PRO A 1 157 ? 10.058 12.632 -13.243 1.00 35.75 157 PRO A CA 1
ATOM 1203 C C . PRO A 1 157 ? 11.483 13.195 -13.283 1.00 35.75 157 PRO A C 1
ATOM 1205 O O . PRO A 1 157 ? 11.995 13.649 -12.263 1.00 35.75 157 PRO A O 1
ATOM 1208 N N . PHE A 1 158 ? 12.088 13.063 -14.461 1.00 38.38 158 PHE A N 1
ATOM 1209 C CA . PHE A 1 158 ? 13.425 13.507 -14.860 1.00 38.38 158 PHE A CA 1
ATOM 1210 C C . PHE A 1 158 ? 13.959 14.759 -14.152 1.00 38.38 158 PHE A C 1
ATOM 1212 O O . PHE A 1 158 ? 13.194 15.745 -14.037 1.00 38.38 158 PHE A O 1
#

Mean predicted aligned error: 10.96 Å

pLDDT: mean 76.89, std 13.37, range [31.56, 94.69]

Foldseek 3Di:
DLVVDPDPVVSLVVLLVLLQVCPPPVQVLLVVLVPDPDPVSSVSNLVSVLVNFFFFQQFDWDADPQQFTFGQGGRVQGQPVVQVPDDHQKTFQWKQAPVRDIDGRRNPDPVVVRVVRTDDQQDKIKTWMWHDDPDPPDDIDIDITIGRGHRRHDDDDD

Secondary structure (DSSP, 8-state):
--TT---HHHHHHHHHHHHHTTTS-HHHHHHHHHT-S-HHHHHHHHHHHHHHSPPB--EEEEE-TTSSEEEEEE-TT-TTGGGS---TT-EEEEEE-TTS-EEE-TT--HHHHHHHH---TT-EEEEEEEE--SSTTPPPEEEEEEEE-B-S--PPP-